Protein AF-A0A945LI48-F1 (afdb_monomer_lite)

Radius of gyration: 12.57 Å; chains: 1; bounding box: 26×34×25 Å

Secondary structure (DSSP, 8-state):
---S------TT-EEEETTEEEE-SSHHHHHHHHTTHHHHHHHHHHH-SS-----GGGTT-

Sequence (61 aa):
MRVGKKFNIDPQAWKITDGRLFLQLDLGTQKVWDRDRKKNIEIADRLWPNIKPISVVTLGK

pLDDT: mean 85.32, std 13.69, range [41.72, 96.5]

Structure (mmCIF, N/CA/C/O backbone):
data_AF-A0A945LI48-F1
#
_entry.id   AF-A0A945LI48-F1
#
loop_
_atom_site.group_PDB
_atom_site.id
_atom_site.type_symbol
_atom_site.label_atom_id
_atom_site.label_alt_id
_atom_site.label_comp_id
_atom_site.label_asym_id
_atom_site.label_entity_id
_atom_site.label_seq_id
_atom_site.pdbx_PDB_ins_code
_atom_site.Cartn_x
_atom_site.Cartn_y
_atom_site.Cartn_z
_atom_site.occupancy
_atom_site.B_iso_or_equiv
_atom_site.auth_seq_id
_atom_site.auth_comp_id
_atom_site.auth_asym_id
_atom_site.auth_atom_id
_atom_site.pdbx_PDB_model_num
ATOM 1 N N . MET A 1 1 ? 14.033 -0.790 -0.760 1.00 51.88 1 MET A N 1
ATOM 2 C CA . MET A 1 1 ? 13.992 -0.949 0.716 1.00 51.88 1 MET A CA 1
ATOM 3 C C . MET A 1 1 ? 12.634 -0.483 1.235 1.00 51.88 1 MET A C 1
ATOM 5 O O . MET A 1 1 ? 12.074 0.431 0.647 1.00 51.88 1 MET A O 1
ATOM 9 N N . ARG A 1 2 ? 12.091 -1.096 2.298 1.00 70.75 2 ARG A N 1
ATOM 10 C CA . ARG A 1 2 ? 10.839 -0.674 2.962 1.00 70.75 2 ARG A CA 1
ATOM 11 C C . ARG A 1 2 ? 11.213 -0.062 4.305 1.00 70.75 2 ARG A C 1
ATOM 13 O O . ARG A 1 2 ? 11.702 -0.779 5.166 1.00 70.75 2 ARG A O 1
ATOM 20 N N . VAL A 1 3 ? 11.071 1.254 4.440 1.00 76.62 3 VAL A N 1
ATOM 21 C CA . VAL A 1 3 ? 11.755 2.015 5.506 1.00 76.62 3 VAL A CA 1
ATOM 22 C C . VAL A 1 3 ? 10.819 2.733 6.482 1.00 76.62 3 VAL A C 1
ATOM 24 O O . VAL A 1 3 ?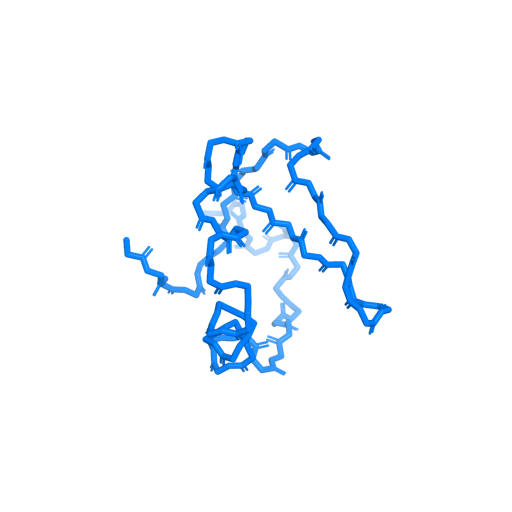 11.304 3.451 7.346 1.00 76.62 3 VAL A O 1
ATOM 27 N N . GLY A 1 4 ? 9.495 2.581 6.354 1.00 71.19 4 G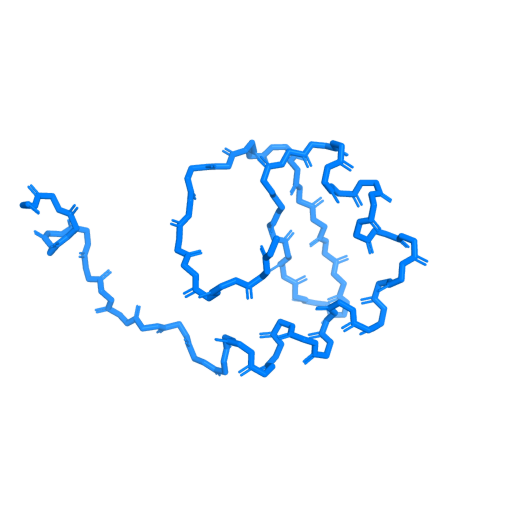LY A N 1
ATOM 28 C CA . GLY A 1 4 ? 8.546 3.242 7.265 1.00 71.19 4 GLY A CA 1
ATOM 29 C C . GLY A 1 4 ? 8.544 4.777 7.164 1.00 71.19 4 GLY A C 1
ATOM 30 O O . 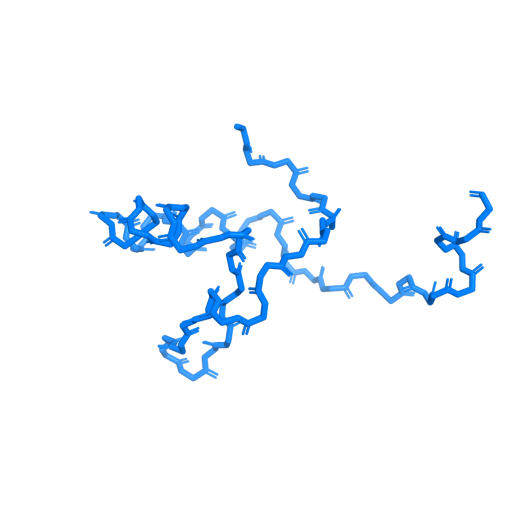GLY A 1 4 ? 8.291 5.464 8.149 1.00 71.19 4 GLY A O 1
ATOM 31 N N . LYS A 1 5 ? 8.878 5.331 5.989 1.00 75.62 5 LYS A N 1
ATOM 32 C CA . LYS A 1 5 ? 8.905 6.781 5.723 1.00 75.62 5 LYS A CA 1
ATOM 33 C C . LYS A 1 5 ? 7.785 7.190 4.765 1.00 75.62 5 LYS A C 1
ATOM 35 O O . LYS A 1 5 ? 7.355 6.383 3.944 1.00 75.62 5 LYS A O 1
ATOM 40 N N . LYS A 1 6 ? 7.328 8.441 4.875 1.00 78.44 6 LYS A N 1
ATOM 41 C CA . LYS A 1 6 ? 6.358 9.055 3.954 1.00 78.44 6 LYS A CA 1
ATOM 42 C C . LYS A 1 6 ? 7.077 9.503 2.674 1.00 78.44 6 LYS A C 1
ATOM 44 O O . LYS A 1 6 ? 8.194 10.005 2.758 1.00 78.44 6 LYS A O 1
ATOM 49 N N . PHE A 1 7 ? 6.428 9.339 1.525 1.00 82.75 7 PHE A N 1
ATOM 50 C CA . PHE A 1 7 ? 6.918 9.762 0.211 1.00 82.75 7 PHE A CA 1
ATOM 51 C C . PHE A 1 7 ? 5.786 10.443 -0.560 1.00 82.75 7 PHE A C 1
ATOM 53 O O . PHE A 1 7 ? 4.615 10.175 -0.284 1.00 82.75 7 PHE A O 1
ATOM 60 N N . ASN A 1 8 ? 6.134 11.287 -1.532 1.00 87.06 8 ASN A N 1
ATOM 61 C CA . ASN A 1 8 ? 5.182 11.691 -2.565 1.00 87.06 8 ASN A CA 1
ATOM 62 C C . ASN A 1 8 ? 4.861 10.465 -3.423 1.00 87.06 8 ASN A C 1
ATOM 64 O O . ASN A 1 8 ? 5.769 9.703 -3.751 1.00 87.06 8 ASN A O 1
ATOM 68 N N . ILE A 1 9 ? 3.589 10.273 -3.754 1.00 89.88 9 ILE A N 1
ATOM 69 C CA . ILE A 1 9 ? 3.096 9.094 -4.468 1.00 89.88 9 ILE A CA 1
ATOM 70 C C . ILE A 1 9 ? 2.270 9.501 -5.686 1.00 89.88 9 ILE A C 1
ATOM 72 O O . ILE A 1 9 ? 1.713 10.600 -5.720 1.00 89.88 9 ILE A O 1
ATOM 76 N N . ASP A 1 10 ? 2.135 8.586 -6.640 1.00 92.00 10 ASP A N 1
ATOM 77 C CA . ASP A 1 10 ? 1.095 8.651 -7.661 1.00 92.00 10 ASP A CA 1
ATOM 78 C C . ASP A 1 10 ? -0.281 8.367 -7.018 1.00 92.00 10 ASP A C 1
ATOM 80 O O . ASP A 1 10 ? -0.504 7.261 -6.509 1.00 92.00 10 ASP A O 1
ATOM 84 N N . PRO A 1 11 ? -1.233 9.321 -7.034 1.00 92.81 11 PRO A N 1
ATOM 85 C CA . PRO A 1 11 ? -2.552 9.129 -6.438 1.00 92.81 11 PRO A CA 1
ATOM 86 C C . PRO A 1 11 ? -3.399 8.075 -7.161 1.00 92.81 11 PRO A C 1
ATOM 88 O O . PRO A 1 11 ? -4.437 7.694 -6.631 1.00 92.81 11 PRO A O 1
ATOM 91 N N . GLN A 1 12 ? -2.992 7.600 -8.343 1.00 95.75 12 GLN A N 1
ATOM 92 C CA . GLN A 1 12 ? -3.649 6.503 -9.058 1.00 95.75 12 GLN A CA 1
ATOM 93 C C . GLN A 1 12 ? -3.110 5.122 -8.652 1.00 95.75 12 GLN A C 1
ATOM 95 O O . GLN A 1 12 ? -3.753 4.107 -8.920 1.00 95.75 12 GLN A O 1
ATOM 100 N N . ALA A 1 13 ? -1.972 5.056 -7.955 1.00 96.06 13 ALA A N 1
ATOM 101 C CA . ALA A 1 13 ? -1.348 3.814 -7.506 1.00 96.06 13 ALA A CA 1
ATOM 102 C C . ALA A 1 13 ? -1.900 3.348 -6.146 1.00 96.06 13 ALA A C 1
ATOM 104 O O . ALA A 1 13 ? -1.164 3.194 -5.167 1.00 96.06 13 ALA A O 1
ATOM 105 N N . TRP A 1 14 ? -3.213 3.113 -6.076 1.00 95.44 14 TRP A N 1
ATOM 106 C CA . TRP A 1 14 ? -3.898 2.652 -4.866 1.00 95.44 14 TRP A CA 1
ATOM 107 C C . TRP A 1 14 ? -4.582 1.293 -5.040 1.00 95.44 14 TRP A C 1
ATOM 109 O O . TRP A 1 14 ? -4.908 0.860 -6.147 1.00 95.44 14 TRP A O 1
ATOM 119 N N . LYS A 1 15 ? -4.822 0.615 -3.915 1.00 94.50 15 LYS A N 1
ATOM 120 C CA . LYS A 1 15 ? -5.614 -0.616 -3.836 1.00 94.50 15 LYS A CA 1
ATOM 121 C C . LYS A 1 15 ? -6.438 -0.619 -2.554 1.00 94.50 15 LYS A C 1
ATOM 123 O O . LYS A 1 15 ? -5.936 -0.217 -1.507 1.00 94.50 15 LYS A O 1
ATOM 128 N N . ILE A 1 16 ? -7.665 -1.128 -2.611 1.00 94.88 16 ILE A N 1
ATOM 129 C CA . ILE A 1 16 ? -8.425 -1.486 -1.408 1.00 94.88 16 ILE A CA 1
ATOM 130 C C . ILE A 1 16 ? -8.309 -2.998 -1.213 1.00 94.88 16 ILE A C 1
ATOM 132 O O . ILE A 1 16 ? -8.469 -3.770 -2.158 1.00 94.88 16 ILE A O 1
ATOM 136 N N . THR A 1 17 ? -7.971 -3.441 -0.007 1.00 94.19 17 THR A N 1
ATOM 137 C CA . THR A 1 17 ? -7.906 -4.866 0.350 1.00 94.19 17 THR A CA 1
ATOM 138 C C . THR A 1 17 ? -8.406 -5.030 1.776 1.00 94.19 17 THR A C 1
ATOM 140 O O . THR A 1 17 ? -7.938 -4.333 2.673 1.00 94.19 17 THR A O 1
ATOM 143 N N . ASP A 1 18 ? -9.394 -5.906 1.965 1.00 93.12 18 ASP A N 1
ATOM 144 C CA . ASP A 1 18 ? -10.038 -6.169 3.259 1.00 93.12 18 ASP A CA 1
ATOM 145 C C . ASP A 1 18 ? -10.501 -4.884 3.968 1.00 93.12 18 ASP A C 1
ATOM 147 O O . ASP A 1 18 ? -10.242 -4.664 5.149 1.00 93.12 18 ASP A O 1
ATOM 151 N N . GLY A 1 19 ? -11.120 -3.974 3.208 1.00 94.88 19 GLY A N 1
ATOM 152 C CA . GLY A 1 19 ? -11.617 -2.692 3.719 1.00 94.88 19 GLY A CA 1
ATOM 153 C C . GLY A 1 19 ? -10.538 -1.652 4.053 1.00 94.88 19 GLY A C 1
ATOM 154 O O . GLY A 1 19 ? -10.874 -0.567 4.518 1.00 94.88 19 GLY A O 1
ATOM 155 N N . ARG A 1 20 ? -9.252 -1.937 3.802 1.00 92.88 20 ARG A N 1
ATOM 156 C CA . ARG A 1 20 ? -8.132 -1.011 4.042 1.00 92.88 20 ARG A CA 1
ATOM 157 C C . ARG A 1 20 ? -7.605 -0.420 2.734 1.00 92.88 20 ARG A C 1
ATOM 159 O O . ARG A 1 20 ? -7.461 -1.138 1.744 1.00 92.88 20 ARG A O 1
ATOM 166 N N . LEU A 1 21 ? -7.289 0.878 2.740 1.00 92.38 21 LEU A N 1
ATOM 167 C CA . LEU A 1 21 ? -6.655 1.584 1.621 1.00 92.38 21 LEU A CA 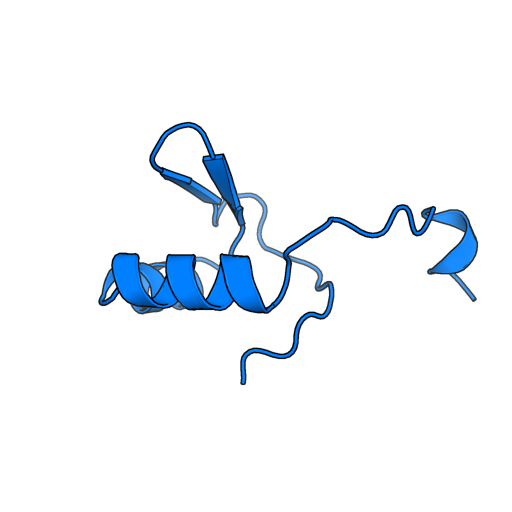1
ATOM 168 C C . LEU A 1 21 ? -5.130 1.449 1.701 1.00 92.38 21 LEU A C 1
ATOM 170 O O . LEU A 1 21 ? -4.509 1.883 2.669 1.00 92.38 21 LEU A O 1
ATOM 174 N N . PHE A 1 22 ? -4.529 0.904 0.649 1.00 93.00 22 PHE A N 1
ATOM 175 C CA . PHE A 1 22 ? -3.087 0.803 0.483 1.00 93.00 22 PHE A CA 1
ATOM 176 C C . PHE A 1 22 ? -2.635 1.714 -0.649 1.00 93.00 22 PHE A C 1
ATOM 178 O O . PHE A 1 22 ? -3.098 1.585 -1.782 1.00 93.00 22 PHE A O 1
ATOM 185 N N . LEU A 1 23 ? -1.682 2.587 -0.344 1.00 92.31 23 LEU A N 1
ATOM 186 C CA . LEU A 1 23 ? -1.071 3.504 -1.297 1.00 92.31 23 LEU A CA 1
ATOM 187 C C . LEU A 1 23 ? 0.329 3.008 -1.664 1.00 92.31 23 LEU A C 1
ATOM 189 O O . LEU A 1 23 ? 1.096 2.595 -0.789 1.00 92.31 23 LEU A O 1
ATOM 193 N N . GLN A 1 24 ? 0.656 3.016 -2.951 1.00 93.31 24 GLN A N 1
ATOM 194 C CA . GLN A 1 24 ? 1.977 2.669 -3.467 1.00 93.31 24 GLN A CA 1
ATOM 195 C C . GLN A 1 24 ? 2.632 3.895 -4.102 1.00 93.31 24 GLN A C 1
ATOM 197 O O . GLN A 1 24 ? 1.966 4.877 -4.400 1.00 93.31 24 GLN A O 1
ATOM 202 N N . LEU A 1 25 ? 3.954 3.837 -4.284 1.00 93.00 25 LEU A N 1
ATOM 203 C CA . LEU A 1 25 ? 4.727 4.944 -4.850 1.00 93.00 25 LEU A CA 1
ATOM 204 C C . LEU A 1 25 ? 4.277 5.297 -6.274 1.00 93.00 25 LEU A C 1
ATOM 206 O O . LEU A 1 25 ? 4.119 6.467 -6.602 1.00 93.00 25 LEU A O 1
ATOM 210 N N . ASP A 1 26 ? 4.077 4.268 -7.092 1.00 95.12 26 ASP A N 1
ATOM 211 C CA . ASP A 1 26 ? 3.731 4.342 -8.506 1.00 95.12 26 ASP A CA 1
ATOM 212 C C . ASP A 1 26 ? 3.113 3.003 -8.962 1.00 95.12 26 ASP A C 1
ATOM 214 O O . ASP A 1 26 ? 3.109 2.005 -8.223 1.00 95.12 26 ASP A O 1
ATOM 218 N N . LEU A 1 27 ? 2.604 2.956 -10.198 1.00 95.88 27 LEU A N 1
ATOM 219 C CA . LEU A 1 27 ? 1.975 1.759 -10.770 1.00 95.88 27 LEU A CA 1
ATOM 220 C C . LEU A 1 27 ? 2.945 0.578 -10.958 1.00 95.88 27 LEU A C 1
ATOM 222 O O . LEU A 1 27 ? 2.527 -0.581 -10.909 1.00 95.88 27 LEU A O 1
ATOM 226 N N . GLY A 1 28 ? 4.240 0.825 -11.170 1.00 95.75 28 GLY A N 1
ATOM 227 C CA . GLY A 1 28 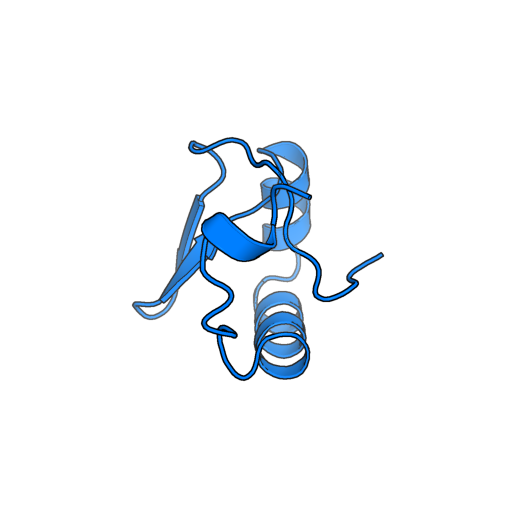? 5.253 -0.230 -11.265 1.00 95.75 28 GLY A CA 1
ATOM 228 C C . GLY A 1 28 ? 5.479 -0.912 -9.915 1.00 95.75 28 GLY A C 1
ATOM 229 O O . GLY A 1 28 ? 5.447 -2.142 -9.810 1.00 95.75 28 GLY A O 1
ATOM 230 N N . THR A 1 29 ? 5.608 -0.109 -8.863 1.00 93.81 29 THR A N 1
ATOM 231 C CA 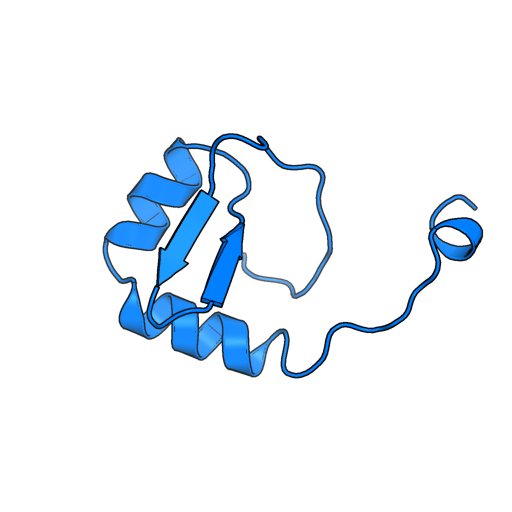. THR A 1 29 ? 5.674 -0.546 -7.471 1.00 93.81 29 THR A CA 1
ATOM 232 C C . THR A 1 29 ? 4.413 -1.313 -7.088 1.00 93.81 29 THR A C 1
ATOM 234 O O . THR A 1 29 ? 4.524 -2.373 -6.472 1.00 93.81 29 THR A O 1
ATOM 237 N N . GLN A 1 30 ? 3.228 -0.849 -7.499 1.00 95.06 30 GLN A N 1
ATOM 238 C CA . GLN A 1 30 ? 1.973 -1.574 -7.280 1.00 95.06 30 GLN A CA 1
ATOM 239 C C . GLN A 1 30 ? 1.988 -2.965 -7.925 1.00 95.06 30 GLN A C 1
ATOM 241 O O . GLN A 1 30 ? 1.663 -3.945 -7.257 1.00 95.06 30 GLN A O 1
ATOM 246 N N . LYS A 1 31 ? 2.435 -3.089 -9.182 1.00 96.31 31 LYS A N 1
ATOM 247 C CA . LYS A 1 31 ? 2.545 -4.395 -9.858 1.00 96.31 31 LYS A CA 1
ATOM 248 C C . LYS A 1 31 ? 3.464 -5.357 -9.108 1.00 96.31 31 LYS A C 1
ATOM 250 O O . LYS A 1 31 ? 3.149 -6.537 -8.995 1.00 96.31 31 LYS A O 1
ATOM 255 N N . VAL A 1 32 ? 4.600 -4.877 -8.597 1.00 95.00 32 VAL A N 1
ATOM 256 C CA . VAL A 1 32 ? 5.520 -5.703 -7.796 1.00 95.00 32 VAL A CA 1
ATOM 257 C C . VAL A 1 32 ? 4.905 -6.051 -6.441 1.00 95.00 32 VAL A C 1
ATOM 259 O O . VAL A 1 32 ? 5.035 -7.185 -5.985 1.00 95.00 32 VAL A O 1
ATOM 262 N N . TRP A 1 33 ? 4.216 -5.101 -5.809 1.00 94.38 33 TRP A N 1
ATOM 263 C CA . TRP A 1 33 ? 3.526 -5.309 -4.540 1.00 94.38 33 TRP A CA 1
ATOM 264 C C . TRP A 1 33 ? 2.428 -6.375 -4.654 1.00 94.38 33 TRP A C 1
ATOM 266 O O . TRP A 1 33 ? 2.288 -7.215 -3.767 1.00 94.38 33 TRP A O 1
ATOM 276 N N . ASP A 1 34 ? 1.711 -6.405 -5.776 1.00 95.38 34 ASP A N 1
ATOM 277 C CA . ASP A 1 34 ? 0.651 -7.379 -6.035 1.00 95.38 34 ASP A CA 1
ATOM 278 C C . ASP A 1 34 ? 1.161 -8.821 -6.196 1.00 95.38 34 ASP A C 1
ATOM 280 O O . ASP A 1 34 ? 0.399 -9.753 -5.949 1.00 95.38 34 ASP A O 1
ATOM 284 N N . ARG A 1 35 ? 2.444 -9.030 -6.536 1.00 96.50 35 ARG A N 1
ATOM 285 C CA . ARG A 1 35 ? 3.031 -10.380 -6.678 1.00 96.50 35 ARG A CA 1
ATOM 286 C C . ARG A 1 35 ? 3.077 -11.165 -5.368 1.00 96.50 35 ARG A C 1
ATOM 288 O O . ARG A 1 35 ? 3.062 -12.387 -5.404 1.00 96.50 35 ARG A O 1
ATOM 295 N N . ASP A 1 36 ? 3.155 -10.474 -4.233 1.00 95.50 36 ASP A N 1
ATOM 296 C CA . ASP A 1 36 ? 3.183 -11.096 -2.903 1.00 95.50 36 ASP A CA 1
ATOM 297 C C . ASP A 1 36 ? 2.412 -10.233 -1.895 1.00 95.50 36 ASP A C 1
ATOM 299 O O . ASP A 1 36 ? 2.945 -9.703 -0.914 1.00 95.50 36 ASP A O 1
ATOM 303 N N . ARG A 1 37 ? 1.129 -10.012 -2.205 1.00 94.25 37 ARG A N 1
ATOM 304 C CA . ARG A 1 37 ? 0.268 -9.075 -1.476 1.00 94.25 37 ARG A CA 1
ATOM 305 C C . ARG A 1 37 ? 0.214 -9.375 0.022 1.00 94.25 37 ARG A C 1
ATOM 307 O O . ARG A 1 37 ? 0.392 -8.463 0.825 1.00 94.25 37 ARG A O 1
ATOM 314 N N . LYS A 1 38 ? 0.009 -10.643 0.394 1.00 95.06 38 LYS A N 1
ATOM 315 C CA . LYS A 1 38 ? -0.128 -11.069 1.795 1.00 95.06 38 LYS A CA 1
ATOM 316 C C . LYS A 1 38 ? 1.109 -10.692 2.614 1.00 95.06 38 LYS A C 1
ATOM 318 O O . LYS A 1 38 ? 0.990 -9.964 3.597 1.00 95.06 38 LYS A O 1
ATOM 323 N N . LYS A 1 39 ? 2.301 -11.080 2.152 1.00 96.06 39 LYS A N 1
ATOM 324 C CA . LYS A 1 39 ? 3.568 -10.736 2.814 1.00 96.06 39 LYS A CA 1
ATOM 325 C C . LYS A 1 39 ? 3.782 -9.227 2.900 1.00 96.06 39 LYS A C 1
ATOM 327 O O . LYS A 1 39 ? 4.359 -8.714 3.858 1.00 96.06 39 LYS A O 1
ATOM 332 N N . ASN A 1 40 ? 3.353 -8.487 1.882 1.00 94.88 40 ASN A N 1
ATOM 333 C CA . ASN A 1 40 ? 3.533 -7.041 1.856 1.00 94.88 40 ASN A CA 1
ATOM 334 C C . ASN A 1 40 ? 2.612 -6.312 2.832 1.00 94.88 40 ASN A C 1
ATOM 336 O O . ASN A 1 40 ? 3.050 -5.325 3.423 1.00 94.88 40 ASN A O 1
ATOM 340 N N . ILE A 1 41 ? 1.396 -6.816 3.032 1.00 94.75 41 ILE A N 1
ATOM 341 C CA . ILE A 1 41 ? 0.480 -6.353 4.075 1.00 94.75 41 ILE A CA 1
ATOM 342 C C . ILE A 1 41 ? 1.071 -6.639 5.460 1.00 94.75 41 ILE A C 1
ATOM 344 O O . ILE A 1 41 ? 1.189 -5.716 6.254 1.00 94.75 41 ILE A O 1
ATOM 348 N N . GLU A 1 42 ? 1.562 -7.855 5.717 1.00 95.06 42 GLU A N 1
ATOM 349 C CA . GLU A 1 42 ? 2.194 -8.208 7.003 1.00 95.06 42 GLU A CA 1
ATOM 350 C C . GLU A 1 42 ? 3.392 -7.298 7.336 1.00 95.06 42 GLU A C 1
ATOM 352 O O . GLU A 1 42 ? 3.595 -6.876 8.477 1.00 95.06 42 GLU A O 1
ATOM 357 N N . ILE A 1 43 ? 4.193 -6.950 6.324 1.00 93.06 43 ILE A N 1
ATOM 358 C CA . ILE A 1 43 ? 5.305 -6.007 6.483 1.00 93.06 43 ILE A CA 1
ATOM 359 C C . ILE A 1 43 ? 4.799 -4.578 6.716 1.00 93.06 43 ILE A C 1
ATOM 361 O O . ILE A 1 43 ? 5.401 -3.856 7.510 1.00 93.06 43 ILE A O 1
ATOM 365 N N . ALA A 1 44 ? 3.718 -4.158 6.052 1.00 91.12 44 ALA A N 1
ATOM 366 C CA . ALA A 1 44 ? 3.110 -2.851 6.283 1.00 91.12 44 ALA A CA 1
ATOM 367 C C . ALA A 1 44 ? 2.570 -2.736 7.714 1.00 91.12 44 ALA A C 1
ATOM 369 O O . ALA A 1 44 ? 2.895 -1.760 8.381 1.00 91.12 44 ALA A O 1
ATOM 370 N N . ASP A 1 45 ? 1.867 -3.755 8.209 1.00 92.50 45 ASP A N 1
ATOM 371 C CA . ASP A 1 45 ? 1.328 -3.800 9.572 1.00 92.50 45 ASP A CA 1
ATOM 372 C C . ASP A 1 45 ? 2.451 -3.709 10.626 1.00 92.50 45 ASP A C 1
ATOM 374 O O . ASP A 1 45 ? 2.319 -3.009 11.629 1.00 92.50 45 ASP A O 1
ATOM 378 N N . ARG A 1 46 ? 3.612 -4.334 10.369 1.00 92.38 46 ARG A N 1
ATOM 379 C CA . ARG A 1 46 ? 4.797 -4.227 11.242 1.00 92.38 46 ARG A CA 1
ATOM 380 C C . ARG A 1 46 ? 5.464 -2.850 11.193 1.00 92.38 46 ARG A C 1
ATOM 382 O O . ARG A 1 46 ? 5.929 -2.360 12.219 1.00 92.38 46 ARG A O 1
ATOM 389 N N . LEU A 1 47 ? 5.598 -2.262 10.004 1.00 89.56 47 LEU A N 1
ATOM 390 C CA . LEU A 1 47 ? 6.303 -0.987 9.810 1.00 89.56 47 LEU A CA 1
ATOM 391 C C . LEU A 1 47 ? 5.445 0.229 10.175 1.00 89.56 47 LEU A C 1
ATOM 393 O O . LEU A 1 47 ? 5.987 1.264 10.562 1.00 89.56 47 LEU A O 1
ATOM 397 N N . TRP A 1 48 ? 4.127 0.105 10.045 1.00 86.50 48 TRP A N 1
ATOM 398 C CA . TRP A 1 48 ? 3.148 1.168 10.243 1.00 86.50 48 TRP A CA 1
ATOM 399 C C . TRP A 1 48 ? 2.025 0.729 11.191 1.00 86.50 48 TRP A C 1
ATOM 401 O O . TRP A 1 48 ? 0.854 0.819 10.825 1.00 86.50 48 TRP A O 1
ATOM 411 N N . PRO A 1 49 ? 2.343 0.301 12.427 1.00 86.62 49 PRO A N 1
ATOM 412 C CA . PRO A 1 49 ? 1.318 -0.132 13.376 1.00 86.62 49 PRO A CA 1
ATOM 413 C C . PRO A 1 49 ? 0.376 1.012 13.772 1.00 86.62 49 PRO A C 1
ATOM 415 O O . PRO A 1 49 ? -0.755 0.769 14.167 1.00 86.62 49 PRO A O 1
ATOM 418 N N . ASN A 1 50 ? 0.839 2.263 13.660 1.00 83.31 50 ASN A N 1
ATOM 419 C CA . ASN A 1 50 ? 0.055 3.469 13.892 1.00 83.31 50 ASN A CA 1
ATOM 420 C C . ASN A 1 50 ? 0.492 4.572 12.921 1.00 83.31 50 ASN A C 1
ATOM 422 O O . ASN A 1 50 ? 1.687 4.756 12.665 1.00 83.31 50 ASN A O 1
ATOM 426 N N . ILE A 1 51 ? -0.462 5.368 12.436 1.00 73.81 51 ILE A N 1
ATOM 427 C CA . ILE A 1 51 ? -0.151 6.595 11.699 1.00 73.81 51 ILE A CA 1
ATOM 428 C C . ILE A 1 51 ? 0.203 7.662 12.730 1.00 73.81 51 ILE A C 1
ATOM 430 O O . ILE A 1 51 ? -0.657 8.139 13.467 1.00 73.81 51 ILE A O 1
ATOM 434 N N . LYS A 1 52 ? 1.482 8.050 12.790 1.00 74.62 52 LYS A N 1
ATOM 435 C CA . LYS A 1 52 ? 1.896 9.152 13.663 1.00 74.62 52 LYS A CA 1
ATOM 436 C C . LYS A 1 52 ? 1.165 10.433 13.233 1.00 74.62 52 LYS A C 1
ATOM 438 O O . LYS A 1 52 ? 1.267 10.789 12.049 1.00 74.62 52 LYS A O 1
ATOM 443 N N . PRO A 1 53 ? 0.506 11.154 14.157 1.00 67.69 53 PRO A N 1
ATOM 444 C CA . PRO A 1 53 ? -0.126 12.440 13.888 1.00 67.69 53 PRO A CA 1
ATOM 445 C C . PRO A 1 53 ? 0.957 13.521 13.775 1.00 67.69 53 PRO A C 1
ATOM 447 O O . PRO A 1 53 ? 1.061 14.427 14.591 1.00 67.69 53 PRO A O 1
ATOM 450 N N . ILE A 1 54 ? 1.837 13.393 12.783 1.00 65.06 54 ILE A N 1
ATOM 451 C CA . ILE A 1 54 ? 2.753 14.468 12.422 1.00 65.06 54 ILE A CA 1
ATOM 452 C C . ILE A 1 54 ? 1.932 15.411 11.554 1.00 65.06 54 ILE A C 1
ATOM 454 O O . ILE A 1 54 ? 1.583 15.055 10.423 1.00 65.06 54 ILE A O 1
ATOM 458 N N . SER A 1 55 ? 1.577 16.564 12.116 1.00 61.53 55 SER A N 1
ATOM 459 C CA . SER A 1 55 ? 0.876 17.614 11.388 1.00 61.53 55 SER A CA 1
ATOM 460 C C . SER A 1 55 ? 1.756 18.118 10.243 1.00 61.53 55 SER A C 1
ATOM 462 O O . SER A 1 55 ? 2.987 18.133 10.332 1.00 61.53 55 SER A O 1
ATOM 464 N N . VAL A 1 56 ? 1.121 18.537 9.147 1.00 61.66 56 VAL A N 1
ATOM 465 C CA . VAL A 1 56 ? 1.813 19.115 7.979 1.00 61.66 56 VAL A CA 1
ATOM 466 C C . VAL A 1 56 ? 2.720 20.292 8.361 1.00 61.66 56 VAL A C 1
ATOM 468 O O . VAL A 1 56 ? 3.749 20.499 7.729 1.00 61.66 56 VAL A O 1
ATOM 471 N N . VAL A 1 57 ? 2.400 20.986 9.459 1.00 64.06 57 VAL A N 1
ATOM 472 C CA . VAL A 1 57 ? 3.183 22.088 10.038 1.00 64.06 57 VAL A CA 1
ATOM 473 C C . VAL A 1 57 ? 4.601 21.656 10.437 1.00 64.06 57 VAL A C 1
ATOM 475 O O . VAL A 1 57 ? 5.529 22.451 10.342 1.00 64.06 57 VAL A O 1
ATOM 478 N N . THR A 1 58 ? 4.804 20.404 10.856 1.00 59.59 58 THR A N 1
ATOM 479 C CA . THR A 1 58 ? 6.120 19.905 11.298 1.00 59.59 58 THR A CA 1
ATOM 480 C C . THR A 1 58 ? 6.979 19.365 10.148 1.00 59.59 58 THR A C 1
ATOM 482 O O . THR A 1 58 ? 8.191 19.278 10.292 1.00 59.59 58 THR A O 1
ATOM 485 N N . LEU A 1 59 ? 6.383 19.008 9.004 1.00 60.03 59 LEU A N 1
ATOM 486 C CA . LEU A 1 59 ? 7.097 18.412 7.860 1.00 60.03 59 LEU A CA 1
ATOM 487 C C . LEU A 1 59 ? 7.701 19.449 6.894 1.00 60.03 59 LEU A C 1
ATOM 489 O O . LEU A 1 59 ? 8.393 19.058 5.960 1.00 60.03 59 LEU A O 1
ATOM 493 N N . GLY A 1 60 ? 7.421 20.740 7.101 1.00 56.34 60 GLY A N 1
ATOM 494 C CA . GLY A 1 60 ? 7.847 21.849 6.239 1.00 56.34 60 GLY A CA 1
ATOM 495 C C . GLY A 1 60 ? 8.981 22.718 6.794 1.00 56.34 60 GLY A C 1
ATOM 496 O O . GLY A 1 60 ? 9.089 23.869 6.379 1.00 56.34 60 GLY A O 1
ATOM 497 N N . LYS A 1 61 ? 9.786 22.214 7.738 1.00 41.72 61 LYS A N 1
ATOM 498 C CA . LYS A 1 61 ? 11.060 22.837 8.132 1.00 41.72 61 LYS A CA 1
ATOM 499 C C . LYS A 1 61 ? 12.232 21.968 7.712 1.00 41.72 61 LYS A C 1
ATOM 501 O O . LYS A 1 61 ? 12.134 20.739 7.919 1.00 41.72 61 LYS A O 1
#

Foldseek 3Di:
DDQLDDDDADPVQWDADPNDIDGDRYVVRSVVCVVCVPVSVVVCCVSPVDDPPPDPVNVPD